Protein AF-A0A519T0L1-F1 (afdb_monomer_lite)

Radius of gyration: 14.95 Å; chains: 1; bounding box: 28×20×45 Å

Sequence (47 aa):
IHGSAMASFCVEKFGTERLLNLTQEEIEAREAQFEELVRVQPATVNA

pLDDT: mean 85.81, std 10.75, range [57.38, 95.69]

Secondary structure (DSSP, 8-state):
-HHHHHHHHTTSSSTTHHHHT--HHHHHHHHHHHHHHT---------

Foldseek 3Di:
DQVVLVVVQCPPDPDCVSVVPDDPVSSVVSVVVVCVVPVDDDPPPDD

Structure (mmCIF, N/CA/C/O backbone):
data_AF-A0A519T0L1-F1
#
_entry.id   AF-A0A519T0L1-F1
#
loop_
_atom_site.group_PDB
_atom_site.id
_atom_site.type_symbol
_atom_site.label_atom_id
_atom_site.label_alt_id
_atom_site.label_comp_id
_atom_site.label_asym_id
_atom_site.label_entity_id
_atom_site.label_seq_id
_atom_site.pdbx_PDB_ins_code
_atom_site.Cartn_x
_atom_site.Cartn_y
_atom_site.Cartn_z
_atom_site.occupancy
_atom_site.B_iso_or_equiv
_atom_site.auth_seq_id
_atom_site.auth_comp_id
_atom_site.auth_asym_id
_atom_site.auth_atom_id
_atom_site.pdbx_PDB_model_num
ATOM 1 N N . ILE A 1 1 ? 11.229 -3.783 -3.823 1.00 74.62 1 ILE A N 1
ATOM 2 C CA . ILE A 1 1 ? 9.774 -4.040 -3.923 1.00 74.62 1 ILE A CA 1
ATOM 3 C C . ILE A 1 1 ? 9.133 -4.007 -2.530 1.00 74.62 1 ILE A C 1
ATOM 5 O O . ILE A 1 1 ? 8.354 -3.094 -2.300 1.00 74.62 1 ILE A O 1
ATOM 9 N N . HIS A 1 2 ? 9.559 -4.836 -1.564 1.00 86.12 2 HIS A N 1
ATOM 10 C CA . HIS A 1 2 ? 9.040 -4.824 -0.177 1.00 86.12 2 HIS A CA 1
ATOM 11 C C . HIS A 1 2 ? 8.992 -3.439 0.501 1.00 86.12 2 HIS A C 1
ATOM 13 O O . HIS A 1 2 ? 7.965 -3.041 1.039 1.00 86.12 2 HIS A O 1
ATOM 19 N N . GLY A 1 3 ? 10.082 -2.659 0.460 1.00 86.31 3 GLY A N 1
ATOM 20 C CA . GLY A 1 3 ? 10.103 -1.329 1.093 1.00 86.31 3 GLY A CA 1
ATOM 21 C C . GLY A 1 3 ? 9.084 -0.352 0.490 1.00 86.31 3 GLY A C 1
ATOM 22 O O . GLY A 1 3 ? 8.4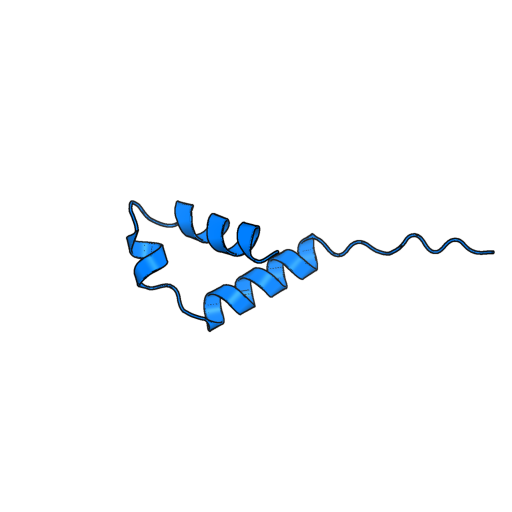47 0.407 1.215 1.00 86.31 3 GLY A O 1
ATOM 23 N N . SER A 1 4 ? 8.883 -0.417 -0.829 1.00 89.25 4 SER A N 1
ATOM 24 C CA . SER A 1 4 ? 7.872 0.369 -1.545 1.00 89.25 4 SER A CA 1
ATOM 25 C C . SER A 1 4 ? 6.452 -0.088 -1.196 1.00 89.25 4 SER A C 1
ATOM 27 O O . SER A 1 4 ? 5.582 0.754 -0.984 1.00 89.25 4 SER A O 1
ATOM 29 N N . ALA A 1 5 ? 6.237 -1.402 -1.056 1.00 91.31 5 ALA A N 1
ATOM 30 C CA . ALA A 1 5 ? 4.972 -1.972 -0.598 1.00 91.31 5 ALA A CA 1
ATOM 31 C C . ALA A 1 5 ? 4.621 -1.506 0.822 1.00 91.31 5 ALA A C 1
ATOM 33 O O . ALA A 1 5 ? 3.546 -0.952 1.033 1.00 91.31 5 ALA A O 1
ATOM 34 N N . MET A 1 6 ? 5.551 -1.600 1.772 1.00 91.12 6 MET A N 1
ATOM 35 C CA . MET A 1 6 ? 5.327 -1.160 3.154 1.00 91.12 6 MET A CA 1
ATOM 36 C C . MET A 1 6 ? 5.080 0.347 3.268 1.00 91.12 6 MET A C 1
ATOM 38 O O . MET A 1 6 ? 4.170 0.773 3.977 1.00 91.12 6 MET A O 1
ATOM 42 N N . ALA A 1 7 ? 5.841 1.162 2.531 1.00 91.56 7 ALA A N 1
ATOM 43 C CA . ALA A 1 7 ? 5.644 2.609 2.510 1.00 91.56 7 ALA A CA 1
ATOM 44 C C . ALA A 1 7 ? 4.262 3.008 1.966 1.00 91.56 7 ALA A C 1
ATOM 46 O O . ALA A 1 7 ? 3.698 4.001 2.423 1.00 91.56 7 ALA A O 1
ATOM 47 N N . SER A 1 8 ? 3.701 2.225 1.036 1.00 91.69 8 SER A N 1
ATOM 48 C CA . SER A 1 8 ? 2.364 2.486 0.490 1.00 91.69 8 SER A CA 1
ATOM 49 C C . SER A 1 8 ? 1.266 2.416 1.558 1.00 91.69 8 SER A C 1
ATOM 51 O O . SER A 1 8 ? 0.340 3.219 1.527 1.00 91.69 8 SER A O 1
ATOM 53 N N . PHE A 1 9 ? 1.423 1.555 2.569 1.00 93.38 9 PHE A N 1
ATOM 54 C CA . PHE A 1 9 ? 0.464 1.410 3.668 1.00 93.38 9 PHE A CA 1
ATOM 55 C C . PHE A 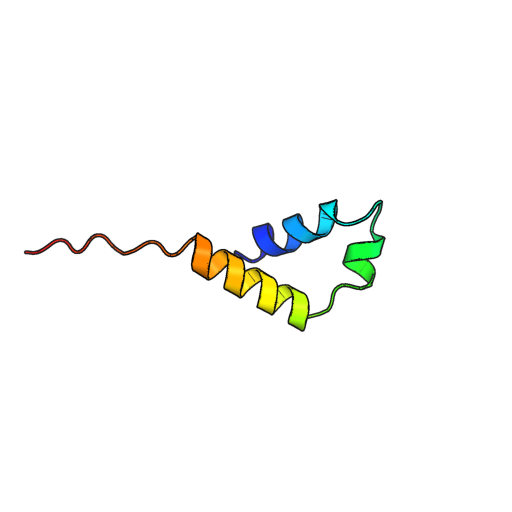1 9 ? 0.596 2.497 4.745 1.00 93.38 9 PHE A C 1
ATOM 57 O O . PHE A 1 9 ? -0.368 2.786 5.452 1.00 93.38 9 PHE A O 1
ATOM 64 N N . CYS A 1 10 ? 1.757 3.148 4.867 1.00 89.69 10 CYS A N 1
ATOM 65 C CA . CYS A 1 10 ? 1.998 4.182 5.882 1.00 89.69 10 CYS A CA 1
ATOM 66 C C . CYS A 1 10 ? 1.150 5.453 5.699 1.00 89.69 10 CYS A C 1
ATOM 68 O O . CYS A 1 10 ? 1.075 6.261 6.620 1.00 89.69 10 CYS A O 1
ATOM 70 N N . VAL A 1 11 ? 0.542 5.652 4.5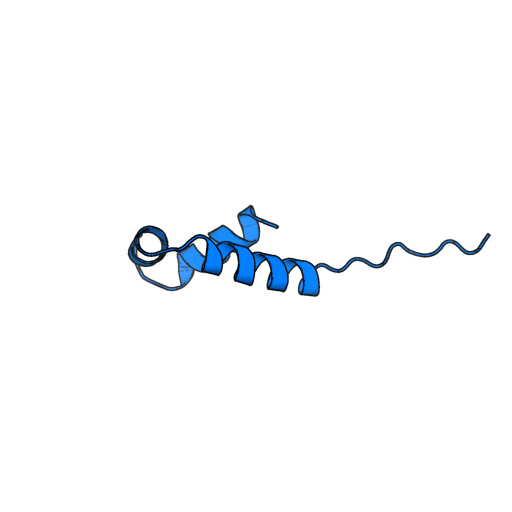26 1.00 89.38 11 VAL A N 1
ATOM 71 C CA . VAL A 1 11 ? -0.224 6.865 4.186 1.00 89.38 11 VAL A CA 1
ATOM 72 C C . VAL A 1 11 ? -1.730 6.627 4.050 1.00 89.38 11 VAL A C 1
ATOM 74 O O . VAL A 1 11 ? -2.474 7.566 3.786 1.00 89.38 11 VAL A O 1
ATOM 77 N N . GLU A 1 12 ? -2.204 5.392 4.239 1.00 89.25 12 GLU A N 1
ATOM 78 C CA . GLU A 1 12 ? -3.625 5.054 4.056 1.00 89.25 12 GLU A CA 1
ATOM 79 C C . GLU A 1 12 ? -4.497 5.426 5.270 1.00 89.25 12 GLU A C 1
ATOM 81 O O . GLU A 1 12 ? -5.708 5.603 5.127 1.00 89.25 12 GLU A O 1
ATOM 86 N N . LYS A 1 13 ? -3.908 5.553 6.468 1.00 91.62 13 LYS A N 1
ATOM 87 C CA . LYS A 1 13 ? -4.583 6.017 7.692 1.00 91.62 13 LYS A CA 1
ATOM 88 C C . LYS A 1 13 ? -3.649 6.861 8.551 1.00 91.62 13 LYS A C 1
ATOM 90 O O . LYS A 1 13 ? -2.431 6.765 8.435 1.00 91.62 13 LYS A O 1
ATOM 95 N N . PHE A 1 14 ? -4.229 7.667 9.438 1.00 91.19 14 PHE A N 1
ATOM 96 C CA . PHE A 1 14 ? -3.455 8.405 10.430 1.00 91.19 14 PHE A CA 1
ATOM 97 C C . PHE A 1 14 ? -2.839 7.469 11.472 1.00 91.19 14 PHE A C 1
ATOM 99 O O . PHE A 1 14 ? -3.464 6.515 11.935 1.00 91.19 14 PHE A O 1
ATOM 106 N N . GLY A 1 15 ? -1.607 7.784 11.866 1.00 88.44 15 GLY A N 1
ATOM 107 C CA . GLY A 1 15 ? -0.871 7.000 12.849 1.00 88.44 15 GLY A CA 1
ATOM 108 C C . GLY A 1 15 ? -0.545 5.588 12.356 1.00 88.44 15 GLY A C 1
ATOM 109 O O . GLY A 1 15 ? -0.486 5.309 11.162 1.00 88.44 15 GLY A O 1
ATOM 110 N N . THR A 1 16 ? -0.304 4.678 13.293 1.00 91.06 16 THR A N 1
ATOM 111 C CA . THR A 1 16 ? 0.121 3.302 12.994 1.00 91.06 16 THR A CA 1
ATOM 112 C C . THR A 1 16 ? -1.045 2.336 12.789 1.00 91.06 16 THR A C 1
ATOM 114 O O . THR A 1 16 ? -0.819 1.145 12.590 1.00 91.06 16 THR A O 1
ATOM 117 N N . GLU A 1 17 ? -2.290 2.821 12.794 1.00 92.12 17 GLU A N 1
ATOM 118 C CA . GLU A 1 17 ? -3.495 1.987 12.713 1.00 92.12 17 GLU A CA 1
ATOM 119 C C . GLU A 1 17 ? -3.497 1.058 11.499 1.00 92.12 17 GLU A C 1
ATOM 121 O O . GLU A 1 17 ? -3.912 -0.099 11.597 1.00 92.12 17 GLU A O 1
ATOM 126 N N . ARG A 1 18 ? -3.022 1.548 10.348 1.00 92.19 18 ARG A N 1
ATOM 127 C CA . ARG A 1 18 ? -2.961 0.735 9.133 1.00 92.19 18 ARG A CA 1
ATOM 128 C C . ARG A 1 18 ? -1.941 -0.397 9.240 1.00 92.19 18 ARG A C 1
ATOM 130 O O . ARG A 1 18 ? -2.215 -1.492 8.758 1.00 92.19 18 ARG A O 1
ATOM 137 N N . LEU A 1 19 ? -0.803 -0.134 9.878 1.00 91.00 19 LEU A N 1
ATOM 138 C CA . LEU A 1 19 ? 0.288 -1.096 10.041 1.00 91.00 19 LEU A CA 1
ATOM 139 C C . LEU A 1 19 ? -0.047 -2.164 11.087 1.00 91.00 19 LEU A C 1
ATOM 141 O O . LEU A 1 19 ? 0.329 -3.316 10.918 1.00 91.00 19 LEU A O 1
ATOM 145 N N . LEU A 1 20 ? -0.787 -1.802 12.141 1.00 92.69 20 LEU A N 1
ATOM 146 C CA . LEU A 1 20 ? -1.209 -2.737 13.192 1.00 92.69 20 LEU A CA 1
ATOM 147 C C . LEU A 1 20 ? -2.211 -3.790 12.701 1.00 92.69 20 LEU A C 1
ATOM 149 O O . LEU A 1 20 ? -2.272 -4.877 13.263 1.00 92.69 20 LEU A O 1
ATOM 153 N N . ASN A 1 21 ? -2.990 -3.462 11.668 1.00 93.12 21 ASN A N 1
ATOM 154 C CA . ASN A 1 21 ? -3.980 -4.358 11.068 1.00 93.12 21 ASN A CA 1
ATOM 155 C C . ASN A 1 21 ? -3.516 -4.930 9.718 1.00 93.12 21 ASN A C 1
ATOM 157 O O . ASN A 1 21 ? -4.334 -5.472 8.981 1.00 93.12 21 ASN A O 1
ATOM 161 N N . LEU A 1 22 ? -2.239 -4.750 9.361 1.00 92.75 22 LEU A N 1
ATOM 162 C CA . LEU A 1 22 ? -1.695 -5.216 8.092 1.00 92.75 22 LEU A CA 1
ATOM 163 C C . LEU A 1 22 ? -1.487 -6.730 8.137 1.00 92.75 22 LEU A C 1
ATOM 165 O O . LEU A 1 22 ? -0.853 -7.255 9.053 1.00 92.75 22 LEU A O 1
ATOM 169 N N . THR A 1 23 ? -2.018 -7.415 7.133 1.00 95.31 23 THR A N 1
ATOM 170 C CA . THR A 1 23 ? -1.886 -8.867 6.983 1.00 95.31 23 THR A CA 1
ATOM 171 C C . THR A 1 23 ? -0.802 -9.225 5.973 1.00 95.31 23 THR A C 1
ATOM 173 O O . THR A 1 23 ? -0.441 -8.424 5.108 1.00 95.31 23 THR A O 1
ATOM 176 N N . GLN A 1 24 ? -0.282 -10.448 6.074 1.00 93.06 24 GLN A N 1
ATOM 177 C CA . GLN A 1 24 ? 0.721 -10.950 5.140 1.00 93.06 24 GLN A CA 1
ATOM 178 C C . GLN A 1 24 ? 0.155 -11.037 3.713 1.00 93.06 24 GLN A C 1
ATOM 180 O O . GLN A 1 24 ? 0.845 -10.654 2.768 1.00 93.06 24 GLN A O 1
ATOM 185 N N . GLU A 1 25 ? -1.115 -11.434 3.550 1.00 95.69 25 GLU A N 1
ATOM 186 C CA . GLU A 1 25 ? -1.748 -11.504 2.228 1.00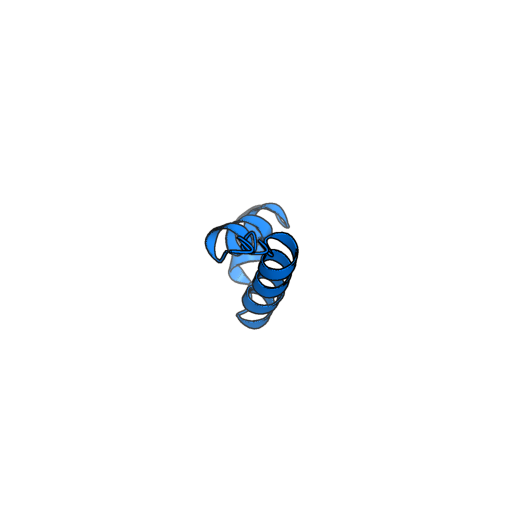 95.69 25 GLU A CA 1
ATOM 187 C C . GLU A 1 25 ? -1.840 -10.126 1.551 1.00 95.69 25 GLU A C 1
ATOM 189 O O . GLU A 1 25 ? -1.670 -10.013 0.338 1.00 95.69 25 GLU A O 1
ATOM 194 N N . GLU A 1 26 ? -2.081 -9.056 2.317 1.00 94.12 26 GLU A N 1
ATOM 195 C CA . GLU A 1 26 ? -2.114 -7.690 1.779 1.00 94.12 26 GLU A CA 1
ATOM 196 C C . GLU A 1 26 ? -0.741 -7.222 1.296 1.00 94.12 26 GLU A C 1
ATOM 198 O O . GLU A 1 26 ? -0.652 -6.540 0.271 1.00 94.12 26 GLU A O 1
ATOM 203 N N . ILE A 1 27 ? 0.324 -7.582 2.017 1.00 93.12 27 ILE A N 1
ATOM 204 C CA . ILE A 1 27 ? 1.699 -7.262 1.626 1.00 93.12 27 ILE A CA 1
ATOM 205 C C . ILE A 1 27 ? 2.021 -7.964 0.308 1.00 93.12 27 ILE A C 1
ATOM 207 O O . ILE A 1 27 ? 2.411 -7.301 -0.650 1.00 93.12 27 ILE A O 1
ATOM 211 N N . GLU A 1 28 ? 1.773 -9.270 0.226 1.00 93.81 28 GLU A N 1
ATOM 212 C CA . GLU A 1 28 ? 2.025 -10.073 -0.977 1.00 93.81 28 GLU A CA 1
ATOM 213 C C . GLU A 1 28 ? 1.226 -9.564 -2.183 1.00 93.81 28 GLU A C 1
ATOM 215 O O . GLU A 1 28 ? 1.773 -9.389 -3.275 1.00 93.81 28 GLU A O 1
ATOM 220 N N . ALA A 1 29 ? -0.051 -9.228 -1.982 1.00 94.50 29 ALA A N 1
ATOM 221 C CA . ALA A 1 29 ? -0.884 -8.646 -3.029 1.00 94.50 29 ALA A CA 1
ATOM 222 C C . ALA A 1 29 ? -0.333 -7.300 -3.523 1.00 94.50 29 ALA A C 1
ATOM 224 O O . ALA A 1 29 ? -0.365 -7.008 -4.722 1.00 94.50 29 ALA A O 1
ATOM 225 N N . ARG A 1 30 ? 0.180 -6.463 -2.615 1.00 93.31 30 ARG A N 1
ATOM 226 C CA . ARG A 1 30 ? 0.732 -5.154 -2.974 1.00 93.31 30 ARG A CA 1
ATOM 227 C C . ARG A 1 30 ? 2.089 -5.277 -3.658 1.00 93.31 30 AR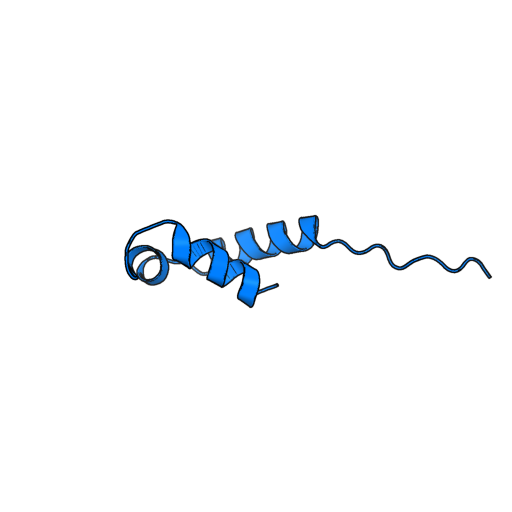G A C 1
ATOM 229 O O . ARG A 1 30 ? 2.390 -4.505 -4.564 1.00 93.31 30 ARG A O 1
ATOM 236 N N . GLU A 1 31 ? 2.883 -6.269 -3.291 1.00 92.81 31 GLU A N 1
ATOM 237 C CA . GLU A 1 31 ? 4.146 -6.577 -3.956 1.00 92.81 31 GLU A CA 1
ATOM 238 C C . GLU A 1 31 ? 3.956 -7.061 -5.385 1.00 92.81 31 GLU A C 1
ATOM 240 O O . GLU A 1 31 ? 4.657 -6.566 -6.265 1.00 92.81 31 GLU A O 1
ATOM 245 N N . ALA A 1 32 ? 2.967 -7.923 -5.634 1.00 91.00 32 ALA A N 1
ATOM 246 C CA . ALA A 1 32 ? 2.611 -8.348 -6.986 1.00 91.00 32 ALA A CA 1
ATOM 247 C C . ALA A 1 32 ? 2.235 -7.152 -7.884 1.00 91.00 32 ALA A C 1
ATOM 249 O O . ALA A 1 32 ? 2.652 -7.079 -9.039 1.00 91.00 32 ALA A O 1
ATOM 250 N N . GLN A 1 33 ? 1.520 -6.161 -7.337 1.00 90.44 33 GLN A N 1
ATOM 251 C CA . GLN A 1 33 ? 1.202 -4.920 -8.059 1.00 90.44 33 GLN A CA 1
ATOM 252 C C . GLN A 1 33 ? 2.457 -4.097 -8.372 1.00 90.44 33 GLN A C 1
ATOM 254 O O . GLN A 1 33 ? 2.606 -3.574 -9.475 1.00 90.44 33 GLN A O 1
ATOM 259 N N . PHE A 1 34 ? 3.383 -3.980 -7.418 1.00 89.69 34 PHE A N 1
ATOM 260 C CA . PHE A 1 34 ? 4.652 -3.295 -7.659 1.00 89.69 34 PHE A CA 1
ATOM 261 C C . PHE A 1 34 ? 5.543 -4.046 -8.656 1.00 89.69 34 PHE A C 1
ATOM 263 O O . PHE A 1 34 ? 6.243 -3.402 -9.433 1.00 89.69 34 PHE A O 1
ATOM 270 N N . GLU A 1 35 ? 5.520 -5.376 -8.668 1.00 88.44 35 GLU A N 1
ATOM 271 C CA . GLU A 1 35 ? 6.243 -6.195 -9.643 1.00 88.44 35 GLU A CA 1
ATOM 272 C C . GLU A 1 35 ? 5.709 -5.988 -11.066 1.00 88.44 35 GLU A C 1
ATOM 274 O O . GLU A 1 35 ? 6.496 -5.827 -12.001 1.00 88.44 35 GLU A O 1
ATOM 279 N N . GLU A 1 36 ? 4.387 -5.900 -11.228 1.00 87.62 36 GLU A N 1
ATOM 280 C CA . GLU A 1 36 ? 3.758 -5.568 -12.508 1.00 87.62 36 GLU A CA 1
ATOM 281 C C . GLU A 1 36 ? 4.165 -4.169 -12.997 1.00 87.62 36 GLU A C 1
ATOM 283 O O . GLU A 1 36 ? 4.545 -3.999 -14.157 1.00 87.62 36 GLU A O 1
ATOM 288 N N . LEU A 1 37 ? 4.160 -3.176 -12.102 1.00 87.19 37 LEU A N 1
ATOM 289 C CA . LEU A 1 37 ? 4.531 -1.791 -12.418 1.00 87.19 37 LEU A CA 1
ATOM 290 C C . LEU A 1 37 ? 6.016 -1.630 -12.764 1.00 87.19 37 LEU A C 1
ATOM 292 O O . LEU A 1 37 ? 6.377 -0.808 -13.605 1.00 87.19 37 LEU A O 1
ATOM 296 N N . VAL A 1 38 ? 6.883 -2.390 -12.095 1.00 86.31 38 VAL A N 1
ATOM 297 C CA . VAL A 1 38 ? 8.342 -2.293 -12.233 1.00 86.31 38 VAL A CA 1
ATOM 298 C C . VAL A 1 38 ? 8.870 -3.292 -13.259 1.00 86.31 38 VAL A C 1
ATOM 300 O O . VAL A 1 38 ? 10.079 -3.413 -13.394 1.00 86.31 38 VAL A O 1
ATOM 303 N N . ARG A 1 39 ? 8.019 -4.002 -14.014 1.00 76.94 39 ARG A N 1
ATOM 304 C CA . ARG A 1 39 ? 8.445 -5.020 -14.988 1.00 76.94 39 ARG A CA 1
ATOM 305 C C . ARG A 1 39 ? 9.412 -4.439 -16.031 1.00 76.94 39 ARG A C 1
ATOM 307 O O . ARG A 1 39 ? 9.016 -3.961 -17.092 1.00 76.94 39 ARG A O 1
ATOM 314 N N . VAL A 1 40 ? 10.708 -4.501 -15.730 1.00 67.00 40 VAL A N 1
ATOM 315 C CA . VAL A 1 40 ? 11.787 -4.074 -16.615 1.00 67.00 40 VAL A CA 1
ATOM 316 C C . VAL A 1 40 ? 12.021 -5.218 -17.587 1.00 67.00 40 VAL A C 1
ATOM 318 O O . VAL A 1 40 ? 12.525 -6.274 -17.210 1.00 67.00 40 VAL A O 1
ATOM 321 N N . GLN A 1 41 ? 11.632 -5.029 -18.847 1.00 63.06 41 GLN A N 1
ATOM 322 C CA . GLN A 1 41 ? 12.076 -5.927 -19.908 1.00 63.06 41 GLN A CA 1
ATOM 323 C C . GLN A 1 41 ? 13.600 -5.787 -20.022 1.00 63.06 41 GLN A C 1
ATOM 325 O O . GLN A 1 41 ?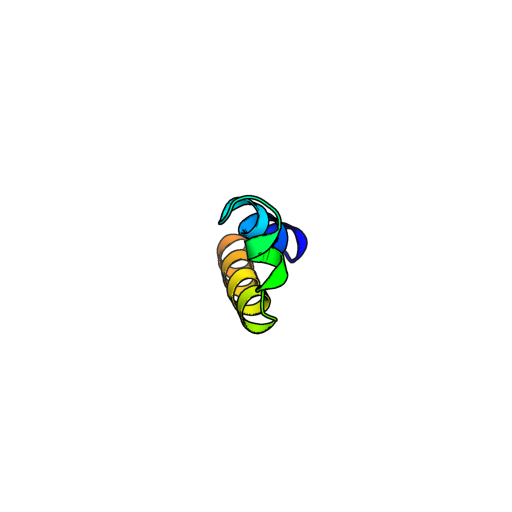 14.075 -4.665 -20.222 1.00 63.06 41 GLN A O 1
ATOM 330 N N . PRO A 1 42 ? 14.389 -6.871 -19.887 1.00 63.09 42 PRO A N 1
ATOM 331 C CA . PRO A 1 42 ? 15.793 -6.799 -20.248 1.00 63.09 42 PRO A CA 1
ATOM 332 C C . PRO A 1 42 ? 15.847 -6.428 -21.729 1.00 63.09 42 PRO A C 1
ATOM 334 O O . PRO A 1 42 ? 15.200 -7.078 -22.551 1.00 63.09 42 PRO A O 1
ATOM 337 N N . ALA A 1 43 ? 16.567 -5.355 -22.062 1.00 62.66 43 ALA A N 1
ATOM 338 C CA . ALA A 1 43 ? 16.808 -4.998 -23.450 1.00 62.66 43 ALA A CA 1
ATOM 339 C C . ALA A 1 43 ? 17.464 -6.209 -24.123 1.00 62.66 43 ALA A C 1
ATOM 341 O O . ALA A 1 43 ? 18.599 -6.565 -23.804 1.00 62.66 43 ALA A O 1
ATOM 342 N N . THR A 1 44 ? 16.728 -6.885 -25.001 1.00 65.06 44 THR A N 1
ATOM 343 C CA . THR A 1 44 ? 17.269 -7.951 -25.831 1.00 65.06 44 THR A CA 1
ATOM 344 C C . THR A 1 44 ? 18.281 -7.312 -26.769 1.00 65.06 44 THR A C 1
ATOM 346 O O . THR A 1 44 ? 17.935 -6.695 -27.774 1.00 65.06 44 THR A O 1
ATOM 349 N N . VAL A 1 45 ? 19.562 -7.409 -26.409 1.00 67.06 45 VAL A N 1
ATOM 350 C CA . VAL A 1 45 ? 20.649 -7.176 -27.355 1.00 67.06 45 VAL A CA 1
ATOM 351 C C . VAL A 1 45 ? 20.578 -8.333 -28.340 1.00 67.06 45 VAL A C 1
ATOM 353 O O . VAL A 1 45 ? 21.033 -9.437 -28.052 1.00 67.06 45 VAL A O 1
ATOM 356 N N . ASN A 1 46 ? 19.918 -8.091 -29.471 1.00 64.69 46 ASN A N 1
ATOM 357 C CA . ASN A 1 46 ? 20.025 -8.962 -30.631 1.00 64.69 46 ASN A CA 1
ATOM 358 C C . ASN A 1 46 ? 21.487 -8.901 -31.088 1.00 64.69 46 ASN A C 1
ATOM 360 O O . ASN A 1 46 ? 21.951 -7.840 -31.512 1.00 64.69 46 ASN A O 1
ATOM 364 N N . ALA A 1 47 ? 22.204 -10.009 -30.899 1.00 57.38 47 ALA A N 1
ATOM 365 C CA . ALA A 1 47 ? 23.518 -10.249 -31.486 1.00 57.38 47 ALA A CA 1
ATOM 366 C C . ALA A 1 47 ? 23.364 -10.722 -32.935 1.00 57.38 47 ALA A C 1
ATOM 368 O O . ALA A 1 47 ? 22.391 -11.466 -33.203 1.00 57.38 47 ALA A O 1
#